Protein AF-A0AAW1FL44-F1 (afdb_monomer)

Radius of gyration: 31.73 Å; Cα contacts (8 Å, |Δi|>4): 118; chains: 1; bounding box: 47×70×83 Å

Solvent-accessible surface area (backbone atoms only — not comparable to full-atom values): 8875 Å² total; per-residue (Å²): 137,84,84,87,88,84,77,98,83,72,97,82,80,86,84,83,75,79,86,70,78,78,78,78,77,83,81,80,79,75,78,84,85,81,48,75,46,76,45,41,28,79,46,93,79,66,81,50,64,52,93,60,90,83,68,63,64,82,77,50,65,96,47,90,82,40,73,48,77,47,72,50,82,70,91,52,96,83,76,78,91,78,74,42,70,39,76,49,72,43,97,72,84,62,46,29,29,55,53,24,52,86,59,38,71,49,81,88,64,74,61,61,53,81,68,75,81,76,78,80,83,75,85,125

Mean predicted aligned error: 15.85 Å

Structure (mmCIF, N/CA/C/O backbone):
data_AF-A0AAW1FL44-F1
#
_entry.id   AF-A0AAW1FL44-F1
#
loop_
_atom_site.group_PDB
_atom_site.id
_atom_site.type_symbol
_atom_site.label_atom_id
_atom_site.label_alt_id
_atom_site.label_comp_id
_atom_site.label_asym_id
_atom_site.label_entity_id
_atom_site.label_seq_id
_atom_site.pdbx_PDB_ins_code
_atom_site.Cartn_x
_atom_site.Cartn_y
_atom_site.Cartn_z
_atom_site.occupancy
_atom_site.B_iso_or_equiv
_atom_site.auth_seq_id
_atom_site.auth_comp_id
_atom_site.auth_asym_id
_atom_site.auth_atom_id
_atom_site.pdbx_PDB_model_num
ATOM 1 N N . MET A 1 1 ? -8.342 30.754 52.201 1.00 41.72 1 MET A N 1
ATOM 2 C CA . MET A 1 1 ? -8.335 31.296 53.575 1.00 41.72 1 MET A CA 1
ATOM 3 C C . MET A 1 1 ? -7.553 32.596 53.510 1.00 41.72 1 MET A C 1
ATOM 5 O O . MET A 1 1 ? -6.404 32.548 53.097 1.00 41.72 1 MET A O 1
ATOM 9 N N . VAL A 1 2 ? -8.197 33.743 53.728 1.00 51.41 2 VAL A N 1
ATOM 10 C CA . VAL A 1 2 ? -7.518 35.050 53.755 1.00 51.41 2 VAL A CA 1
ATOM 11 C C . VAL A 1 2 ? -7.303 35.412 55.218 1.00 51.41 2 VAL A C 1
ATOM 13 O O . VAL A 1 2 ? -8.255 35.369 55.993 1.00 51.41 2 VAL A O 1
ATOM 16 N N . GLU A 1 3 ? -6.065 35.690 55.609 1.00 52.69 3 GLU A N 1
ATOM 17 C CA . GLU A 1 3 ? -5.737 36.113 56.971 1.00 52.69 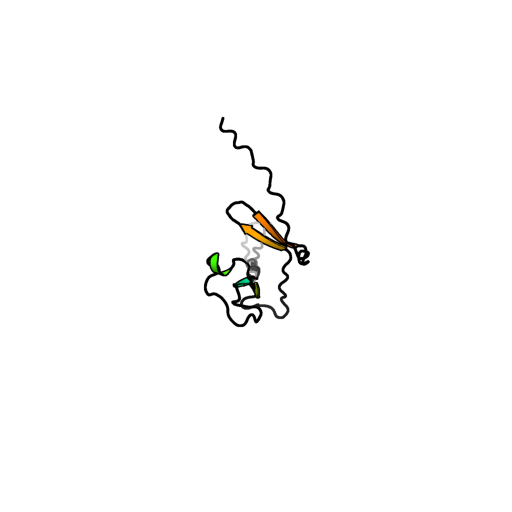3 GLU A CA 1
ATOM 18 C C . GLU A 1 3 ? -5.400 37.606 56.956 1.00 52.69 3 GLU A C 1
ATOM 20 O O . GLU A 1 3 ? -4.679 38.075 56.074 1.00 52.69 3 GLU A O 1
ATOM 25 N N . CYS A 1 4 ? -5.953 38.357 57.910 1.00 54.19 4 CYS A N 1
ATOM 26 C CA . CYS A 1 4 ? -5.738 39.794 58.042 1.00 54.19 4 CYS A CA 1
ATOM 27 C C . CYS A 1 4 ? -5.115 40.090 59.407 1.00 54.19 4 CYS A C 1
ATOM 29 O O . CYS A 1 4 ? -5.729 39.819 60.437 1.00 54.19 4 CYS A O 1
ATOM 31 N N . SER A 1 5 ? -3.941 40.719 59.415 1.00 61.09 5 SER A N 1
ATOM 32 C CA . SER A 1 5 ? -3.331 41.297 60.616 1.00 61.09 5 SER A CA 1
ATOM 33 C C . SER A 1 5 ? -3.029 42.776 60.384 1.00 61.09 5 SER A C 1
ATOM 35 O O . SER A 1 5 ? -2.436 43.125 59.363 1.00 61.09 5 SER A O 1
ATOM 37 N N . SER A 1 6 ? -3.401 43.641 61.330 1.00 52.72 6 SER A N 1
ATOM 38 C CA . SER A 1 6 ? -3.115 45.081 61.287 1.00 52.72 6 SER A CA 1
ATOM 39 C C . SER A 1 6 ? -2.123 45.483 62.377 1.00 52.72 6 SER A C 1
ATOM 41 O O . SER A 1 6 ? -2.343 45.167 63.546 1.00 52.72 6 SER A O 1
ATOM 43 N N . SER A 1 7 ? -1.097 46.255 62.018 1.00 55.72 7 SER A N 1
ATOM 44 C CA . SER A 1 7 ? -0.209 46.922 62.979 1.00 55.72 7 SER A CA 1
ATOM 45 C C . SER A 1 7 ? -0.672 48.369 63.206 1.00 55.72 7 SER A C 1
ATOM 47 O O . SER A 1 7 ? -0.927 49.075 62.227 1.00 55.72 7 SER A O 1
ATOM 49 N N . PRO A 1 8 ? -0.780 48.858 64.457 1.00 54.88 8 PRO A N 1
ATOM 50 C CA . PRO A 1 8 ? -1.166 50.239 64.726 1.00 54.88 8 PRO A CA 1
ATOM 51 C C . PRO A 1 8 ? 0.044 51.160 64.530 1.00 54.88 8 PRO A C 1
ATOM 53 O O . PRO A 1 8 ? 0.860 51.330 65.431 1.00 54.88 8 PRO A O 1
ATOM 56 N N . GLY A 1 9 ? 0.191 51.731 63.334 1.00 57.19 9 GLY A N 1
ATOM 57 C CA . GLY A 1 9 ? 1.333 52.605 63.063 1.00 57.19 9 GLY A CA 1
ATOM 58 C C . GLY A 1 9 ? 1.435 53.191 61.659 1.00 57.19 9 GLY A C 1
ATOM 59 O O . GLY A 1 9 ? 2.545 53.285 61.162 1.00 57.19 9 GLY A O 1
ATOM 60 N N . SER A 1 10 ? 0.322 53.537 61.006 1.00 53.56 10 SER A N 1
ATOM 61 C CA . SER A 1 10 ? 0.232 54.573 59.955 1.00 53.56 10 SER A CA 1
ATOM 62 C C . SER A 1 10 ? -1.185 54.565 59.360 1.00 53.56 10 SER A C 1
ATOM 64 O O . SER A 1 10 ? -1.691 53.488 59.032 1.00 53.56 10 SER A O 1
ATOM 66 N N . PRO A 1 11 ? -1.861 55.716 59.207 1.00 57.00 11 PRO A N 1
ATOM 67 C CA . PRO A 1 11 ? -3.095 55.779 58.441 1.00 57.00 11 PRO A CA 1
ATOM 68 C C . PRO A 1 11 ? -2.784 55.622 56.945 1.00 57.00 11 PRO A C 1
ATOM 70 O O . PRO A 1 11 ? -2.235 56.531 56.330 1.00 57.00 11 PRO A O 1
ATOM 73 N N . GLY A 1 12 ? -3.187 54.493 56.351 1.00 57.81 12 GLY A N 1
ATOM 74 C CA . GLY A 1 12 ? -3.543 54.494 54.928 1.00 57.81 12 GLY A CA 1
ATOM 75 C C . GLY A 1 12 ? -2.927 53.467 53.981 1.00 57.81 12 GLY A C 1
ATOM 76 O O . GLY A 1 12 ? -2.971 53.727 52.786 1.00 57.81 12 GLY A O 1
ATOM 77 N N . GLU A 1 13 ? -2.430 52.305 54.414 1.00 50.31 13 GLU A N 1
ATOM 78 C CA . GLU A 1 13 ? -2.180 51.224 53.443 1.00 50.31 13 GLU A CA 1
ATOM 79 C C . GLU A 1 13 ? -2.411 49.830 54.042 1.00 50.31 13 GLU A C 1
ATOM 81 O O . GLU A 1 13 ? -1.611 49.316 54.820 1.00 50.31 13 GLU A O 1
ATOM 86 N N . VAL A 1 14 ? -3.543 49.212 53.688 1.00 57.47 14 VAL A N 1
ATOM 87 C CA . VAL A 1 14 ? -3.853 47.810 54.001 1.00 57.47 14 VAL A CA 1
ATOM 88 C C . VAL A 1 14 ? -3.590 46.996 52.740 1.00 57.47 14 VAL A C 1
ATOM 90 O O . VAL A 1 14 ? -4.359 47.055 51.781 1.00 57.47 14 VAL A O 1
ATOM 93 N N . LYS A 1 15 ? -2.490 46.241 52.720 1.00 52.66 15 LYS A N 1
ATOM 94 C CA . LYS A 1 15 ? -2.115 45.407 51.575 1.00 52.66 15 LYS A CA 1
ATOM 95 C C . LYS A 1 15 ? -2.739 44.018 51.709 1.00 52.66 15 LYS A C 1
ATOM 97 O O . LYS A 1 15 ? -2.281 43.201 52.504 1.00 52.66 15 LYS A O 1
ATOM 102 N N . LEU A 1 16 ? -3.785 43.743 50.927 1.00 55.81 16 LEU A N 1
ATOM 103 C CA . LEU A 1 16 ? -4.404 42.417 50.868 1.00 55.81 16 LEU A CA 1
ATOM 104 C C . LEU A 1 16 ? -3.526 41.471 50.034 1.00 55.81 16 LEU A C 1
ATOM 106 O O . LEU A 1 16 ? -3.404 41.635 48.821 1.00 55.81 16 LEU A O 1
ATOM 110 N N . HIS A 1 17 ? -2.929 40.464 50.669 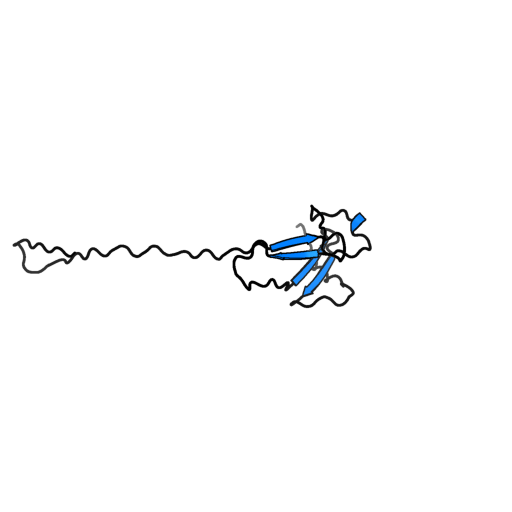1.00 55.09 17 HIS A N 1
ATOM 111 C CA . HIS A 1 17 ? -2.266 39.372 49.958 1.00 55.09 17 HIS A CA 1
ATOM 112 C C . HIS A 1 17 ? -3.265 38.233 49.725 1.00 55.09 17 HIS A C 1
ATOM 114 O O . HIS A 1 17 ? -3.560 37.444 50.621 1.00 55.09 17 HIS A O 1
ATOM 120 N N . VAL A 1 18 ? -3.796 38.140 48.504 1.00 61.75 18 VAL A N 1
ATOM 121 C CA . VAL A 1 18 ? -4.579 36.978 48.066 1.00 61.75 18 VAL A CA 1
ATOM 122 C C . VAL A 1 18 ? -3.600 35.892 47.627 1.00 61.75 18 VAL A C 1
ATOM 124 O O . VAL A 1 18 ? -2.958 36.011 46.586 1.00 61.75 18 VAL A O 1
ATOM 127 N N . MET A 1 19 ? -3.479 34.826 48.420 1.00 55.09 19 MET A N 1
ATOM 128 C CA . MET A 1 19 ? -2.796 33.599 47.997 1.00 55.09 19 MET A CA 1
ATOM 129 C C . MET A 1 19 ? -3.686 32.864 46.990 1.00 55.09 19 MET A C 1
ATOM 131 O O . MET A 1 19 ? -4.528 32.046 47.362 1.00 55.09 19 MET A O 1
ATOM 135 N N . GLY A 1 20 ? -3.552 33.217 45.711 1.00 61.50 20 GLY A N 1
ATOM 136 C CA . GLY A 1 20 ? -4.180 32.494 44.609 1.00 61.50 20 GLY A CA 1
ATOM 137 C C . GLY A 1 20 ? -3.504 31.138 44.408 1.00 61.50 20 GLY A C 1
ATOM 138 O O . GLY A 1 20 ? -2.278 31.053 44.377 1.00 61.50 20 GLY A O 1
ATOM 139 N N . GLN A 1 21 ? -4.301 30.077 44.282 1.00 65.00 21 GLN A N 1
ATOM 140 C CA . GLN A 1 21 ? -3.803 28.754 43.905 1.00 65.00 21 GLN A CA 1
ATOM 141 C C . GLN A 1 21 ? -3.127 28.836 42.519 1.00 65.00 21 GLN A C 1
ATOM 143 O O . GLN A 1 21 ? -3.660 29.536 41.651 1.00 65.00 21 GLN A O 1
ATOM 148 N N . PRO A 1 22 ? -1.983 28.159 42.284 1.00 71.06 22 PRO A N 1
ATOM 149 C CA . PRO A 1 22 ? -1.317 28.192 40.985 1.00 71.06 22 PRO A CA 1
ATOM 150 C C . PRO A 1 22 ? -2.272 27.742 39.868 1.00 71.06 22 PRO A C 1
ATOM 152 O O . PRO A 1 22 ? -3.059 26.815 40.097 1.00 71.06 22 PRO A O 1
ATOM 155 N N . PRO A 1 23 ? -2.228 28.368 38.675 1.00 70.94 23 PRO A N 1
ATOM 156 C CA . PRO A 1 23 ? -3.020 27.910 37.541 1.00 70.94 23 PRO A CA 1
ATOM 157 C C . PRO A 1 23 ? -2.685 26.440 37.236 1.00 70.94 23 PRO A C 1
ATOM 159 O O . PRO A 1 23 ? -1.512 26.059 37.330 1.00 70.94 23 PRO A O 1
ATOM 162 N N . PRO A 1 24 ? -3.685 25.599 36.905 1.00 70.31 24 PRO A N 1
ATOM 163 C CA . PRO A 1 24 ? -3.426 24.211 36.551 1.00 70.31 24 PRO A CA 1
ATOM 164 C C . PRO A 1 24 ? -2.455 24.159 35.363 1.00 70.31 24 PRO A C 1
ATOM 166 O O . PRO A 1 24 ? -2.530 25.017 34.476 1.00 70.31 24 PRO A O 1
ATOM 169 N N . PRO A 1 25 ? -1.521 23.192 35.346 1.00 74.69 25 PRO A N 1
ATOM 170 C CA . PRO A 1 25 ? -0.535 23.101 34.282 1.00 74.69 25 PRO A CA 1
ATOM 171 C C . PRO A 1 25 ? -1.233 22.929 32.923 1.00 74.69 25 PRO A C 1
ATOM 173 O O . PRO A 1 25 ? -2.282 22.280 32.852 1.00 74.69 25 PRO A O 1
ATOM 176 N N . PRO A 1 26 ? -0.669 23.496 31.842 1.00 68.19 26 PRO A N 1
ATOM 177 C CA . PRO A 1 26 ? -1.230 23.344 30.509 1.00 68.19 26 PRO A CA 1
ATOM 178 C C . PRO A 1 26 ? -1.258 21.859 30.141 1.00 68.19 26 PRO A C 1
ATOM 180 O O . PRO A 1 26 ? -0.234 21.176 30.150 1.00 68.19 26 PRO A O 1
ATOM 183 N N . VAL A 1 27 ? -2.449 21.349 29.829 1.00 64.25 27 VAL A N 1
ATOM 184 C CA . VAL A 1 27 ? -2.618 19.987 29.326 1.00 64.25 27 VAL A CA 1
ATOM 185 C C . VAL A 1 27 ? -2.142 19.987 27.877 1.00 64.25 27 VAL A C 1
ATOM 187 O O . VAL A 1 27 ? -2.850 20.435 26.980 1.00 64.25 27 VAL A O 1
ATOM 190 N N . HIS A 1 28 ? -0.916 19.527 27.640 1.00 61.62 28 HIS A N 1
ATOM 191 C CA . HIS A 1 28 ? -0.452 19.236 26.289 1.00 61.62 28 HIS A CA 1
ATOM 192 C C . HIS A 1 28 ? -1.133 17.954 25.809 1.00 61.62 28 HIS A C 1
ATOM 194 O O . HIS A 1 28 ? -0.763 16.852 26.207 1.00 61.62 28 HIS A O 1
ATOM 200 N N . SER A 1 29 ? -2.151 18.099 24.965 1.00 61.25 29 SER A N 1
ATOM 201 C CA . SER A 1 29 ? -2.726 16.986 24.216 1.00 61.25 29 SER A CA 1
ATOM 202 C C . SER A 1 29 ? -1.737 16.610 23.114 1.00 61.25 29 SER A C 1
ATOM 204 O O . SER A 1 29 ? -1.672 17.271 22.079 1.00 61.25 29 SER A O 1
ATOM 206 N N . THR A 1 30 ? -0.912 15.592 23.336 1.00 63.50 30 THR A N 1
ATOM 207 C CA . THR A 1 30 ? -0.132 14.992 22.250 1.00 63.50 30 THR A CA 1
ATOM 208 C C . THR A 1 30 ? -1.117 14.420 21.228 1.00 63.50 30 THR A C 1
ATOM 210 O O . THR A 1 30 ? -1.980 13.631 21.621 1.00 63.50 30 THR A O 1
ATOM 213 N N . PRO A 1 31 ? -1.048 14.801 19.939 1.00 64.75 31 PRO A N 1
ATOM 214 C CA . PRO A 1 31 ? -1.896 14.185 18.928 1.00 64.75 31 PRO A CA 1
ATOM 215 C C . PRO A 1 31 ? -1.593 12.684 18.878 1.00 64.75 31 PRO A C 1
ATOM 217 O O . PRO A 1 31 ? -0.428 12.283 18.845 1.00 64.75 31 PRO A O 1
ATOM 220 N N . ALA A 1 32 ? -2.640 11.859 18.920 1.00 71.12 32 ALA A N 1
ATOM 221 C CA . ALA A 1 32 ? -2.502 10.412 18.844 1.00 71.12 32 ALA A CA 1
ATOM 222 C C . ALA A 1 32 ? -1.842 10.035 17.508 1.00 71.12 32 ALA A C 1
ATOM 224 O O . ALA A 1 32 ? -2.343 10.380 16.437 1.00 71.12 32 ALA A O 1
ATOM 225 N N . ALA A 1 33 ? -0.694 9.363 17.577 1.00 78.44 33 ALA A N 1
ATOM 226 C CA . ALA A 1 33 ? -0.002 8.872 16.396 1.00 78.44 33 ALA A CA 1
ATOM 227 C C . ALA A 1 33 ? -0.674 7.585 15.908 1.00 78.44 33 ALA A C 1
ATOM 229 O O . ALA A 1 33 ? -0.903 6.662 16.687 1.00 78.44 33 ALA A O 1
ATOM 230 N N . VAL A 1 34 ? -0.965 7.524 14.612 1.00 86.69 34 VAL A N 1
ATOM 231 C CA . VAL A 1 34 ? -1.501 6.337 13.944 1.00 86.69 34 VAL A CA 1
ATOM 232 C C . VAL A 1 34 ? -0.363 5.649 13.206 1.00 86.69 34 VAL A C 1
ATOM 234 O O . VAL A 1 34 ? 0.397 6.306 12.494 1.00 86.69 34 VAL A O 1
ATOM 237 N N . THR A 1 35 ? -0.249 4.332 13.356 1.00 89.94 35 THR A N 1
ATOM 238 C CA . THR A 1 35 ? 0.761 3.549 12.640 1.00 89.94 35 THR A CA 1
ATOM 239 C C . THR A 1 35 ? 0.137 2.921 11.398 1.00 89.94 35 THR A C 1
ATOM 241 O O . THR A 1 35 ? -0.931 2.317 11.463 1.00 89.94 35 THR A O 1
ATOM 244 N N . VAL A 1 36 ? 0.806 3.066 10.255 1.00 91.94 36 VAL A N 1
ATOM 245 C CA . VAL A 1 36 ? 0.398 2.472 8.977 1.00 91.94 36 VAL A CA 1
ATOM 246 C C . VAL A 1 36 ? 1.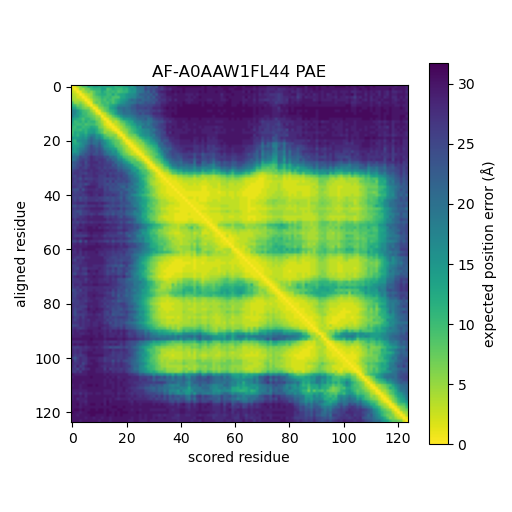437 1.434 8.577 1.00 91.94 36 VAL A C 1
ATOM 248 O O . VAL A 1 36 ? 2.638 1.702 8.639 1.00 91.94 36 VAL A O 1
ATOM 251 N N . LEU A 1 37 ? 0.977 0.259 8.163 1.00 92.56 37 LEU A N 1
ATOM 252 C CA . LEU A 1 37 ? 1.811 -0.833 7.684 1.00 92.56 37 LEU A CA 1
ATOM 253 C C . LEU A 1 37 ? 1.621 -1.020 6.184 1.00 92.56 37 LEU A C 1
ATOM 255 O O . LEU A 1 37 ? 0.496 -1.029 5.692 1.00 92.56 37 LEU A O 1
ATOM 259 N N . LEU A 1 38 ? 2.730 -1.220 5.475 1.00 93.44 38 LEU A N 1
ATOM 260 C CA . LEU A 1 38 ? 2.741 -1.619 4.074 1.00 93.44 38 LEU A CA 1
ATOM 261 C C . LEU A 1 38 ? 3.373 -3.004 3.961 1.00 93.44 38 LEU A C 1
ATOM 263 O O . LEU A 1 38 ? 4.462 -3.234 4.490 1.00 93.44 38 LEU A O 1
ATOM 267 N N . ARG A 1 39 ? 2.697 -3.927 3.273 1.00 94.38 39 ARG A N 1
ATOM 268 C CA . ARG A 1 39 ? 3.158 -5.310 3.086 1.00 94.38 39 ARG A CA 1
ATOM 269 C C . ARG A 1 39 ? 3.021 -5.722 1.631 1.00 94.38 39 ARG A C 1
ATOM 271 O O . ARG A 1 39 ? 2.081 -5.314 0.955 1.00 94.38 39 ARG A O 1
ATOM 278 N N . ILE A 1 40 ? 3.937 -6.564 1.164 1.00 94.31 40 ILE A N 1
ATOM 279 C CA . ILE A 1 40 ? 3.871 -7.139 -0.181 1.00 94.31 40 ILE A CA 1
ATOM 280 C C . ILE A 1 40 ? 3.323 -8.557 -0.055 1.00 94.31 40 ILE A C 1
ATOM 282 O O . ILE A 1 40 ? 3.940 -9.403 0.598 1.00 94.31 40 ILE A O 1
ATOM 286 N N . ALA A 1 41 ? 2.157 -8.798 -0.642 1.00 95.44 41 ALA A N 1
ATOM 287 C CA . ALA A 1 41 ? 1.532 -10.109 -0.676 1.00 95.44 41 ALA A CA 1
ATOM 288 C C . ALA A 1 41 ? 2.208 -11.007 -1.718 1.00 95.44 41 ALA A C 1
ATOM 290 O O . ALA A 1 41 ? 2.741 -10.537 -2.727 1.00 95.44 41 ALA A O 1
ATOM 291 N N . THR A 1 42 ? 2.190 -12.312 -1.465 1.00 93.94 42 THR A N 1
ATOM 292 C CA . THR A 1 42 ? 2.761 -13.318 -2.374 1.00 93.94 42 THR A CA 1
ATOM 293 C C . THR A 1 42 ? 1.945 -13.494 -3.653 1.00 93.94 42 THR A C 1
ATOM 295 O O . THR A 1 42 ? 2.482 -13.931 -4.672 1.00 93.94 42 THR A O 1
ATOM 298 N N . ASP A 1 43 ? 0.656 -13.165 -3.594 1.00 93.81 43 ASP A N 1
ATOM 299 C CA . ASP A 1 43 ? -0.336 -13.350 -4.649 1.00 93.81 43 ASP A CA 1
ATOM 300 C C . ASP A 1 43 ? -1.601 -12.519 -4.352 1.00 93.81 43 ASP A C 1
ATOM 302 O O . ASP A 1 43 ? -1.690 -11.825 -3.335 1.00 93.81 43 ASP A O 1
ATOM 306 N N . GLU A 1 44 ? -2.587 -12.595 -5.246 1.00 94.88 44 GLU A N 1
ATOM 307 C CA . GLU A 1 44 ? -3.837 -11.828 -5.184 1.00 94.88 44 GLU A CA 1
ATOM 308 C C . GLU A 1 44 ? -4.766 -12.188 -4.013 1.00 94.88 44 GLU A C 1
ATOM 310 O O . GLU A 1 44 ? -5.745 -11.481 -3.785 1.00 94.88 44 GLU A O 1
ATOM 315 N N . SER A 1 45 ? -4.495 -13.267 -3.267 1.00 96.69 45 SER A N 1
ATOM 316 C CA . SER A 1 45 ? -5.324 -13.662 -2.121 1.00 96.69 45 SER A CA 1
ATOM 317 C C . SER A 1 45 ? -5.080 -12.823 -0.868 1.00 96.69 45 SER A C 1
ATOM 319 O O . SER A 1 45 ? -5.903 -12.867 0.045 1.00 96.69 45 SER A O 1
ATOM 321 N N . PHE A 1 46 ? -3.956 -12.096 -0.791 1.00 95.69 46 PHE A N 1
ATOM 322 C CA . PHE A 1 46 ? -3.533 -11.342 0.401 1.00 95.69 46 PHE A CA 1
ATOM 323 C C . PHE A 1 46 ? -3.476 -12.193 1.689 1.00 95.69 46 PHE A C 1
ATOM 325 O O . PHE A 1 46 ? -3.602 -11.680 2.798 1.00 95.69 46 PHE A O 1
ATOM 332 N N . THR A 1 47 ? -3.280 -13.511 1.563 1.00 96.69 47 THR A N 1
ATOM 333 C CA . THR A 1 47 ? -3.241 -14.429 2.718 1.00 96.69 47 THR A CA 1
ATOM 334 C C . THR A 1 47 ? -1.839 -14.625 3.291 1.00 96.69 47 THR A C 1
ATOM 336 O O . THR A 1 47 ? -1.686 -14.870 4.490 1.00 96.69 47 THR A O 1
ATOM 339 N N . SER A 1 48 ? -0.805 -14.481 2.461 1.00 95.94 48 SER A N 1
ATOM 340 C CA . SER A 1 48 ? 0.599 -14.529 2.867 1.00 95.94 48 SER A CA 1
ATOM 341 C C . SER A 1 48 ? 1.391 -13.349 2.324 1.00 95.94 48 SER A C 1
ATOM 343 O O . SER A 1 48 ? 1.099 -12.801 1.262 1.00 95.94 48 SER A O 1
ATOM 345 N N . PHE A 1 49 ? 2.421 -12.963 3.077 1.00 95.50 49 PHE A N 1
ATOM 346 C CA . PHE A 1 49 ? 3.211 -11.765 2.823 1.00 95.50 49 PHE A CA 1
ATOM 347 C C . PHE A 1 49 ? 4.701 -12.077 2.864 1.00 95.50 49 PHE A C 1
ATOM 349 O O . PHE A 1 49 ? 5.153 -12.910 3.654 1.00 95.50 49 PHE A O 1
ATOM 356 N N . HIS A 1 50 ? 5.468 -11.372 2.039 1.00 94.25 50 HIS A N 1
ATOM 357 C CA . HIS A 1 50 ? 6.919 -11.411 2.107 1.00 94.25 50 HIS A CA 1
ATOM 358 C C . HIS A 1 50 ? 7.420 -10.787 3.424 1.00 94.25 50 HIS A C 1
ATOM 360 O O . HIS A 1 50 ? 6.844 -9.798 3.884 1.00 94.25 50 HIS A O 1
ATOM 366 N N . PRO A 1 51 ? 8.481 -11.345 4.038 1.00 91.25 51 PRO A N 1
ATOM 367 C CA . PRO A 1 51 ? 9.007 -10.840 5.307 1.00 91.25 51 PRO A CA 1
ATOM 368 C C . PRO A 1 51 ? 9.697 -9.479 5.150 1.00 91.25 51 PRO A C 1
ATOM 370 O O . PRO A 1 51 ? 9.555 -8.620 6.012 1.00 91.25 51 PRO A O 1
ATOM 373 N N . GLU A 1 52 ? 10.383 -9.269 4.023 1.00 86.56 52 GLU A N 1
ATOM 374 C CA . GLU A 1 52 ? 11.065 -8.022 3.690 1.00 86.56 52 GLU A CA 1
ATOM 375 C C . GLU A 1 52 ? 10.336 -7.281 2.564 1.00 86.56 52 GLU A C 1
ATOM 377 O O . GLU A 1 52 ? 9.833 -7.890 1.618 1.00 86.56 52 GLU A O 1
ATOM 382 N N . ALA A 1 53 ? 10.375 -5.948 2.610 1.00 82.25 53 ALA A N 1
ATOM 383 C CA . ALA A 1 53 ? 9.898 -5.105 1.513 1.00 82.25 53 ALA A CA 1
ATOM 384 C C . ALA A 1 53 ? 10.861 -5.091 0.306 1.00 82.25 53 ALA A C 1
ATOM 386 O O . ALA A 1 53 ? 10.454 -4.812 -0.821 1.00 82.25 53 ALA A O 1
ATOM 387 N N . HIS A 1 54 ? 12.146 -5.395 0.523 1.00 86.44 54 HIS A N 1
ATOM 388 C CA . HIS A 1 54 ? 13.153 -5.437 -0.536 1.00 86.44 54 HIS A CA 1
ATOM 389 C C . HIS A 1 54 ? 13.132 -6.787 -1.249 1.00 86.44 54 HIS A C 1
ATOM 391 O O . HIS A 1 54 ? 13.836 -7.724 -0.870 1.00 86.44 54 HIS A O 1
ATOM 397 N N . LEU A 1 55 ? 12.328 -6.881 -2.304 1.00 88.69 55 LEU A N 1
ATOM 398 C CA . LEU A 1 55 ? 12.260 -8.085 -3.120 1.00 88.69 55 LEU A CA 1
ATOM 399 C C . LEU A 1 55 ? 13.292 -8.057 -4.252 1.00 88.69 55 LEU A C 1
ATOM 401 O O . LEU A 1 55 ? 13.487 -7.021 -4.894 1.00 88.69 55 LEU A O 1
ATOM 405 N N . PRO A 1 56 ? 13.951 -9.192 -4.542 1.00 87.12 56 PRO A N 1
ATOM 406 C CA . PRO A 1 56 ? 14.836 -9.284 -5.690 1.00 87.12 56 PRO A CA 1
ATOM 407 C C . PRO A 1 56 ? 14.053 -9.054 -6.987 1.00 87.12 56 PRO A C 1
ATOM 409 O O . PRO A 1 56 ? 12.971 -9.605 -7.192 1.00 87.12 56 PRO A O 1
ATOM 412 N N . LEU A 1 57 ? 14.642 -8.284 -7.906 1.00 82.88 57 LEU A N 1
ATOM 413 C CA . LEU A 1 57 ? 14.023 -7.923 -9.189 1.00 82.88 57 LEU A CA 1
ATOM 414 C C . LEU A 1 57 ? 13.583 -9.137 -10.020 1.00 82.88 57 LEU A C 1
ATOM 416 O O . LEU A 1 57 ? 12.636 -9.042 -10.796 1.00 82.88 57 LEU A O 1
ATOM 420 N N . SER A 1 58 ? 14.250 -10.282 -9.858 1.00 84.12 58 SER A N 1
ATOM 421 C CA . SER A 1 58 ? 13.888 -11.536 -10.523 1.00 84.12 58 SER A CA 1
ATOM 422 C C . SER A 1 58 ? 12.485 -12.029 -10.164 1.00 84.12 58 SER A C 1
ATOM 424 O O . SER A 1 58 ? 11.847 -12.648 -11.011 1.00 84.12 58 SER A O 1
ATOM 426 N N . LEU A 1 59 ? 11.990 -11.739 -8.955 1.00 83.00 59 LEU A N 1
ATOM 427 C CA . LEU A 1 59 ? 10.637 -12.111 -8.527 1.00 83.00 59 LEU A CA 1
ATOM 428 C C . LEU A 1 59 ? 9.562 -11.183 -9.101 1.00 83.00 59 LEU A C 1
ATOM 430 O O . LEU A 1 59 ? 8.438 -11.619 -9.318 1.00 83.00 59 LEU A O 1
ATOM 434 N N . LEU A 1 60 ? 9.910 -9.924 -9.376 1.00 82.56 60 LEU A N 1
ATOM 435 C CA . LEU A 1 60 ? 8.963 -8.899 -9.830 1.00 82.56 60 LEU A CA 1
ATOM 436 C C . LEU A 1 60 ? 8.873 -8.807 -11.359 1.00 82.56 60 LEU A C 1
ATOM 438 O O . LEU A 1 60 ? 7.937 -8.232 -11.910 1.00 82.56 60 LEU A O 1
ATOM 442 N N . ARG A 1 61 ? 9.862 -9.347 -12.079 1.00 81.88 61 ARG A N 1
ATOM 443 C CA . ARG A 1 61 ? 9.975 -9.164 -13.528 1.00 81.88 61 ARG A CA 1
ATOM 444 C C . ARG A 1 61 ? 8.788 -9.791 -14.268 1.00 81.88 61 ARG A C 1
ATOM 446 O O . ARG A 1 61 ? 8.635 -11.010 -14.287 1.00 81.88 61 ARG A O 1
ATOM 453 N N . GLY A 1 62 ? 7.998 -8.943 -14.930 1.00 82.31 62 GLY A N 1
ATOM 454 C CA . GLY A 1 62 ? 6.853 -9.362 -15.747 1.00 82.31 62 GLY A CA 1
ATOM 455 C C . GLY A 1 62 ? 5.688 -9.944 -14.944 1.00 82.31 62 GLY A C 1
ATOM 456 O O . GLY A 1 62 ? 4.838 -10.614 -15.524 1.00 82.31 62 GLY A O 1
ATOM 457 N N . ARG A 1 63 ? 5.660 -9.728 -13.624 1.00 85.81 63 ARG A N 1
ATOM 458 C CA . ARG A 1 63 ? 4.604 -10.205 -12.727 1.00 85.81 63 ARG A CA 1
ATOM 459 C C . ARG A 1 63 ? 3.936 -9.021 -12.026 1.00 85.81 63 ARG A C 1
ATOM 461 O O . ARG A 1 63 ? 4.620 -8.038 -11.740 1.00 85.81 63 ARG A O 1
ATOM 468 N 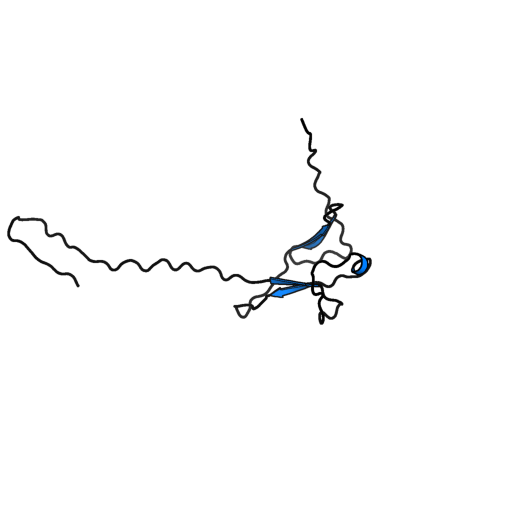N . PRO A 1 64 ? 2.625 -9.098 -11.746 1.00 88.12 64 PRO A N 1
ATOM 469 C CA . PRO A 1 64 ? 1.969 -8.113 -10.900 1.00 88.12 64 PRO A CA 1
ATOM 470 C C . PRO A 1 64 ? 2.548 -8.159 -9.482 1.00 88.12 64 PRO A C 1
ATOM 472 O O . PRO A 1 64 ? 2.969 -9.213 -9.002 1.00 88.12 64 PRO A O 1
ATOM 475 N N . VAL A 1 65 ? 2.557 -7.005 -8.818 1.00 89.50 65 VAL A N 1
ATOM 476 C CA . VAL A 1 65 ? 2.962 -6.868 -7.417 1.00 89.50 65 VAL A CA 1
ATOM 477 C C . VAL A 1 65 ? 1.726 -6.514 -6.608 1.00 89.50 65 VAL A C 1
ATOM 479 O O . VAL A 1 65 ? 1.067 -5.516 -6.893 1.00 89.50 65 VAL A O 1
ATOM 482 N N . TYR A 1 66 ? 1.418 -7.328 -5.604 1.00 92.31 66 TYR A N 1
ATOM 483 C CA . TYR A 1 66 ? 0.257 -7.139 -4.741 1.00 92.31 66 TYR A CA 1
ATOM 484 C C . TYR A 1 66 ? 0.709 -6.464 -3.448 1.00 92.31 66 TYR A C 1
ATOM 486 O O . TYR A 1 66 ? 1.541 -7.003 -2.721 1.00 92.31 66 TYR A O 1
ATOM 494 N N . VAL A 1 67 ? 0.200 -5.263 -3.178 1.00 92.44 67 VAL A N 1
ATOM 495 C CA . VAL A 1 67 ? 0.589 -4.459 -2.012 1.00 92.44 67 VAL A CA 1
ATOM 496 C C . VAL A 1 67 ? -0.640 -4.182 -1.161 1.00 92.44 67 VAL A C 1
ATOM 498 O O . VAL A 1 67 ? -1.649 -3.696 -1.667 1.00 92.44 67 VAL A O 1
ATOM 501 N N . GLU A 1 68 ? -0.540 -4.474 0.130 1.00 94.06 68 GLU A N 1
ATOM 502 C CA . GLU A 1 68 ? -1.538 -4.122 1.135 1.00 94.06 68 GLU A CA 1
ATOM 503 C C . GLU A 1 68 ? -1.045 -2.928 1.955 1.00 94.06 68 GLU A C 1
ATOM 505 O O . GLU A 1 68 ? 0.128 -2.870 2.339 1.00 94.06 68 GLU A O 1
ATOM 510 N N . VAL A 1 69 ? -1.955 -1.998 2.249 1.00 93.25 69 VAL A N 1
ATOM 511 C CA . VAL A 1 69 ? -1.729 -0.904 3.196 1.00 93.25 69 VAL A CA 1
ATOM 512 C C . VAL A 1 69 ? -2.814 -0.959 4.266 1.00 93.25 69 VAL A C 1
ATOM 514 O O . VAL A 1 69 ? -4.001 -0.934 3.943 1.00 93.25 69 VAL A O 1
ATOM 517 N N . SER A 1 70 ? -2.418 -1.037 5.534 1.00 92.25 70 SER A N 1
ATOM 518 C CA . SER A 1 70 ? -3.335 -1.231 6.659 1.00 92.25 70 SER A CA 1
ATOM 519 C C . SER A 1 70 ? -2.958 -0.386 7.877 1.00 92.25 70 SER A C 1
ATOM 521 O O . SER A 1 70 ? -1.824 0.067 8.028 1.00 92.25 70 SER A O 1
ATOM 523 N N . LEU A 1 71 ? -3.939 -0.132 8.744 1.00 91.88 71 LEU A N 1
ATOM 524 C CA . LEU A 1 71 ? -3.737 0.525 10.035 1.00 91.88 71 LEU A CA 1
ATOM 525 C C . LEU A 1 71 ? -3.291 -0.515 11.064 1.00 91.88 71 LEU A C 1
ATOM 527 O O . LEU A 1 71 ? -3.966 -1.526 11.250 1.00 91.88 71 LEU A O 1
ATOM 531 N N . LEU A 1 72 ? -2.178 -0.249 11.742 1.00 89.25 72 LEU A N 1
ATOM 532 C CA . LEU A 1 72 ? -1.728 -1.026 12.893 1.00 89.25 72 LEU A CA 1
ATOM 533 C C . LEU A 1 72 ? -2.413 -0.494 14.150 1.00 89.25 72 LEU A C 1
ATOM 535 O O . LEU A 1 72 ? -2.289 0.692 14.454 1.00 89.25 72 LEU A O 1
ATOM 539 N N . ASP A 1 73 ? -3.119 -1.381 14.853 1.00 84.19 73 ASP A N 1
ATOM 540 C CA . ASP A 1 73 ? -3.751 -1.129 16.154 1.00 84.19 73 ASP A CA 1
ATOM 541 C C . ASP A 1 73 ? -4.522 0.207 16.223 1.00 84.19 73 ASP A C 1
ATOM 543 O O . ASP A 1 73 ? -4.177 1.087 17.015 1.00 84.19 73 ASP A O 1
ATOM 547 N N . PRO A 1 74 ? -5.555 0.406 15.377 1.00 80.50 74 PRO A N 1
ATOM 548 C CA . PRO A 1 74 ? -6.299 1.658 15.343 1.00 80.50 74 PRO A CA 1
ATOM 549 C C . PRO A 1 74 ? -6.949 1.938 16.704 1.00 80.50 74 PRO A C 1
ATOM 551 O O . PRO A 1 74 ? -7.801 1.184 17.172 1.00 80.50 74 PRO A O 1
ATOM 554 N N . THR A 1 75 ? -6.559 3.050 17.326 1.00 78.69 75 THR A N 1
ATOM 555 C CA . THR A 1 75 ? -7.019 3.447 18.666 1.00 78.69 75 THR A CA 1
ATOM 556 C C . THR A 1 75 ? -8.490 3.868 18.695 1.00 78.69 75 THR A C 1
ATOM 558 O O . THR A 1 75 ? -9.130 3.795 19.740 1.00 78.69 75 THR A O 1
ATOM 561 N N . GLU A 1 76 ? -9.033 4.297 17.550 1.00 81.19 76 GLU A N 1
ATOM 562 C CA . GLU A 1 76 ? -10.372 4.875 17.430 1.00 81.19 76 GLU A CA 1
ATOM 563 C C . GLU A 1 76 ? -11.291 4.010 16.547 1.00 81.19 76 GLU A C 1
ATOM 565 O O . GLU A 1 76 ? -10.956 3.731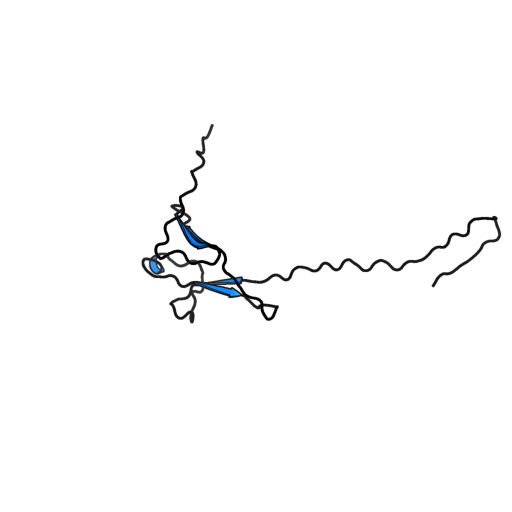 15.386 1.00 81.19 76 GLU A O 1
ATOM 570 N N . PRO A 1 77 ? -12.479 3.613 17.042 1.00 79.06 77 PRO A N 1
ATOM 571 C CA . PRO A 1 77 ? -13.463 2.904 16.238 1.00 79.06 77 PRO A CA 1
ATOM 572 C C . PRO A 1 77 ? -14.041 3.848 15.174 1.00 79.06 77 PRO A C 1
ATOM 574 O O . PRO A 1 77 ? -14.673 4.853 15.488 1.00 79.06 77 PRO A O 1
ATOM 577 N N . GLY A 1 78 ? -13.835 3.517 13.899 1.00 83.38 78 GLY A N 1
ATOM 578 C CA . GLY A 1 78 ? -14.288 4.327 12.761 1.00 83.38 78 GLY A CA 1
ATOM 579 C C . GLY A 1 78 ? -13.174 5.080 12.034 1.00 83.38 78 GLY A C 1
ATOM 580 O O . GLY A 1 78 ? -13.454 5.766 11.053 1.00 83.38 78 GLY A O 1
ATOM 581 N N . LE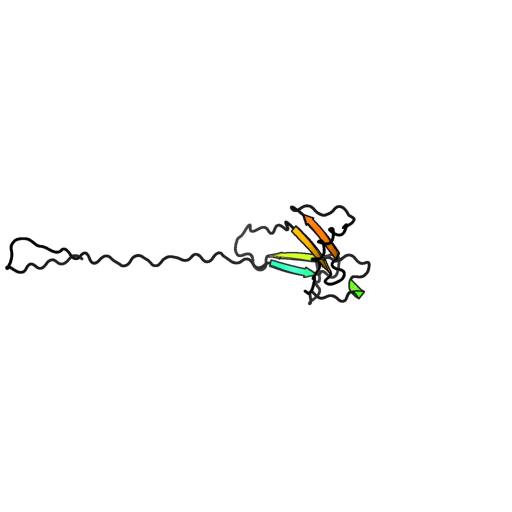U A 1 79 ? -11.918 4.931 12.462 1.00 87.38 79 LEU A N 1
ATOM 582 C CA . LEU A 1 79 ? -10.777 5.394 11.680 1.00 87.38 79 LEU A CA 1
ATOM 583 C C . LEU A 1 79 ? -10.724 4.643 10.339 1.00 87.38 79 LEU A C 1
ATOM 585 O O . LEU A 1 79 ? -10.709 3.413 10.305 1.00 87.38 79 LEU A O 1
ATOM 589 N N . VAL A 1 80 ? -10.676 5.389 9.234 1.00 88.56 80 VAL A N 1
ATOM 590 C CA . VAL A 1 80 ? -10.560 4.840 7.877 1.00 88.56 80 VAL A CA 1
ATOM 591 C C . VAL A 1 80 ? -9.256 5.318 7.256 1.00 88.56 80 VAL A C 1
ATOM 593 O O . VAL A 1 80 ? -8.911 6.496 7.342 1.00 88.56 80 VAL A O 1
ATOM 596 N N . LEU A 1 81 ? -8.538 4.400 6.610 1.00 90.56 81 LEU A N 1
ATOM 597 C CA . LEU A 1 81 ? -7.343 4.717 5.839 1.00 90.56 81 LEU A CA 1
ATOM 598 C C . LEU A 1 81 ? -7.720 5.009 4.385 1.00 90.56 81 LEU A C 1
ATOM 600 O O . LEU A 1 81 ? -8.334 4.172 3.726 1.00 90.56 81 LEU A O 1
ATOM 604 N N . LEU A 1 82 ? -7.313 6.174 3.880 1.00 91.38 82 LEU A N 1
ATOM 605 C CA . LEU A 1 82 ? -7.504 6.561 2.485 1.00 91.38 82 LEU A CA 1
ATOM 606 C C . LEU A 1 82 ? -6.148 6.767 1.806 1.00 91.38 82 LEU A C 1
ATOM 608 O O . LEU A 1 82 ? -5.342 7.591 2.241 1.00 91.38 82 LEU A O 1
ATOM 612 N N . VAL A 1 83 ? -5.908 6.043 0.713 1.00 91.62 83 VAL A N 1
ATOM 613 C CA . VAL A 1 83 ? -4.716 6.237 -0.120 1.00 91.62 83 VAL A CA 1
ATOM 614 C C . VAL A 1 83 ? -5.006 7.340 -1.130 1.00 91.62 83 VAL A C 1
ATOM 616 O O . VAL A 1 83 ? -5.676 7.117 -2.132 1.00 91.62 83 VAL A O 1
ATOM 619 N N . HIS A 1 84 ? -4.501 8.542 -0.861 1.00 92.44 84 HIS A N 1
ATOM 620 C CA . HIS A 1 84 ? -4.696 9.686 -1.750 1.00 92.44 84 HIS A CA 1
ATOM 621 C C . HIS A 1 84 ? -3.745 9.658 -2.955 1.00 92.44 84 HIS A C 1
ATOM 623 O O . HIS A 1 84 ? -4.170 9.846 -4.091 1.00 92.44 84 HIS A O 1
ATOM 629 N N . SER A 1 85 ? -2.455 9.412 -2.714 1.00 90.62 85 SER A N 1
ATOM 630 C CA . SER A 1 85 ? -1.425 9.404 -3.756 1.00 90.62 85 SER A CA 1
ATOM 631 C C . SER A 1 85 ? -0.468 8.235 -3.554 1.00 90.62 85 SER A C 1
ATOM 633 O O . SER A 1 85 ? 0.011 8.012 -2.443 1.00 90.62 85 SER A O 1
ATOM 635 N N . CYS A 1 86 ? -0.151 7.516 -4.629 1.00 90.31 86 CYS A N 1
ATOM 636 C CA . CYS A 1 86 ? 0.817 6.423 -4.631 1.00 90.31 86 CYS A CA 1
ATOM 637 C C . CYS A 1 86 ? 1.777 6.587 -5.816 1.00 90.31 86 CYS A C 1
ATOM 639 O O . CYS A 1 86 ? 1.345 6.628 -6.969 1.00 90.31 86 CYS A O 1
ATOM 641 N N . LEU A 1 87 ? 3.075 6.692 -5.519 1.00 89.44 87 LEU A N 1
ATOM 642 C CA . LEU A 1 87 ? 4.150 6.878 -6.490 1.00 89.44 87 LEU A CA 1
ATOM 643 C C . LEU A 1 87 ? 5.094 5.676 -6.432 1.00 89.44 87 LEU A C 1
ATOM 645 O O . LEU A 1 87 ? 5.679 5.397 -5.386 1.00 89.44 87 LEU A O 1
ATOM 649 N N . ALA A 1 88 ? 5.290 5.006 -7.560 1.00 86.81 88 ALA A N 1
ATOM 650 C CA . ALA A 1 88 ? 6.394 4.075 -7.742 1.00 86.81 88 ALA A CA 1
ATOM 651 C C . ALA A 1 88 ? 7.574 4.824 -8.360 1.00 86.81 88 ALA A C 1
ATOM 653 O O . ALA A 1 88 ? 7.375 5.627 -9.264 1.00 86.81 88 ALA A O 1
ATOM 654 N N . TYR A 1 89 ? 8.798 4.574 -7.902 1.00 85.81 89 TYR A N 1
ATOM 655 C CA . TYR A 1 89 ? 9.996 5.164 -8.498 1.00 85.81 89 TYR A CA 1
ATOM 656 C C . TYR A 1 89 ? 11.174 4.193 -8.447 1.00 85.81 89 TYR A C 1
ATOM 658 O O . TYR A 1 89 ? 11.277 3.366 -7.540 1.00 85.81 89 TYR A O 1
ATOM 666 N N . THR A 1 90 ? 12.076 4.295 -9.420 1.00 80.19 90 THR A N 1
ATOM 667 C CA . THR A 1 90 ? 13.359 3.586 -9.417 1.00 80.19 90 THR A CA 1
ATOM 668 C C . THR A 1 90 ? 14.496 4.553 -9.110 1.00 80.19 90 THR A C 1
ATOM 670 O O . THR A 1 90 ? 14.489 5.705 -9.539 1.00 80.19 90 THR A O 1
ATOM 673 N N . GLN A 1 91 ? 15.503 4.083 -8.371 1.00 76.88 91 GLN A N 1
ATOM 674 C CA . GLN A 1 91 ? 16.689 4.887 -8.039 1.00 76.88 91 GLN A CA 1
ATOM 675 C C . GLN A 1 91 ? 17.540 5.217 -9.285 1.00 76.88 91 GLN A C 1
ATOM 677 O O . GLN A 1 91 ? 18.242 6.221 -9.309 1.00 76.88 91 GLN A O 1
ATOM 682 N N . ALA A 1 92 ? 17.473 4.380 -10.327 1.00 68.06 92 ALA A N 1
ATOM 683 C CA . ALA A 1 92 ? 18.108 4.580 -11.627 1.00 68.06 92 ALA A CA 1
ATOM 684 C C . ALA A 1 92 ? 17.422 3.669 -12.667 1.00 68.06 92 ALA A C 1
ATOM 686 O O . ALA A 1 92 ? 17.216 2.490 -12.365 1.00 68.06 92 ALA A O 1
ATOM 687 N N . PRO A 1 93 ? 17.085 4.134 -13.883 1.00 60.00 93 PRO A N 1
ATOM 688 C CA . PRO A 1 93 ? 17.145 5.501 -14.395 1.00 60.00 93 PRO A CA 1
ATOM 689 C C . PRO A 1 93 ? 15.859 6.267 -14.031 1.00 60.00 93 PRO A C 1
ATOM 691 O O . PRO A 1 93 ? 14.925 6.230 -14.813 1.00 60.00 93 PRO A O 1
ATOM 694 N N . TYR A 1 94 ? 15.800 6.899 -12.847 1.00 69.69 94 TYR A N 1
ATOM 695 C CA . TYR A 1 94 ? 14.778 7.855 -12.352 1.00 69.69 94 TYR A CA 1
ATOM 696 C C . TYR A 1 94 ? 13.365 7.780 -12.958 1.00 69.69 94 TYR A C 1
ATOM 698 O O . TYR A 1 94 ? 12.740 8.803 -13.241 1.00 69.69 94 TYR A O 1
ATOM 706 N N . ALA A 1 95 ? 12.848 6.577 -13.176 1.00 79.38 95 ALA A N 1
ATOM 707 C CA . ALA A 1 95 ? 11.545 6.397 -13.776 1.00 79.38 95 ALA A CA 1
ATOM 708 C C . ALA A 1 95 ? 10.554 6.366 -12.625 1.00 79.38 95 ALA A C 1
ATOM 710 O O . ALA A 1 95 ? 10.759 5.636 -11.652 1.00 79.38 95 ALA A O 1
ATOM 711 N N . SER A 1 96 ? 9.523 7.199 -12.708 1.00 84.81 96 SER A N 1
ATOM 712 C CA . SER A 1 96 ? 8.504 7.278 -11.673 1.00 84.81 96 SER A CA 1
ATOM 713 C C . SER A 1 96 ? 7.121 7.197 -12.286 1.00 84.81 96 SER A C 1
ATOM 715 O O . SER A 1 96 ? 6.908 7.677 -13.390 1.00 84.81 96 SER A O 1
ATOM 717 N N . TRP A 1 97 ? 6.193 6.566 -11.585 1.00 85.88 97 TRP A N 1
ATOM 718 C CA . TRP A 1 97 ? 4.853 6.270 -12.060 1.00 85.88 97 TRP A CA 1
ATOM 719 C C . TRP A 1 97 ? 3.847 6.585 -10.979 1.00 85.88 97 TRP A C 1
ATOM 721 O O . TRP A 1 97 ? 3.993 6.161 -9.832 1.00 85.88 97 TRP A O 1
ATOM 731 N N . MET A 1 98 ? 2.795 7.289 -11.364 1.00 88.75 98 MET A N 1
ATOM 732 C CA . MET A 1 98 ? 1.675 7.559 -10.484 1.00 88.75 98 MET A CA 1
ATOM 733 C C . MET A 1 98 ? 0.695 6.387 -10.568 1.00 88.75 98 MET A C 1
ATOM 735 O O . MET A 1 98 ? 0.062 6.167 -11.598 1.00 88.75 98 MET A O 1
ATOM 739 N N . LEU A 1 99 ? 0.620 5.592 -9.504 1.00 88.00 99 LEU A N 1
ATOM 740 C CA . LEU A 1 99 ? -0.287 4.444 -9.416 1.00 88.00 99 LEU A CA 1
ATOM 741 C C . LEU A 1 99 ? -1.680 4.882 -8.960 1.00 88.00 99 LEU A C 1
ATOM 743 O O . LEU A 1 99 ? -2.686 4.398 -9.472 1.00 88.00 99 LEU A O 1
ATOM 747 N N . VAL A 1 100 ? -1.724 5.827 -8.018 1.00 90.56 100 VAL A N 1
ATOM 748 C CA . VAL A 1 100 ? -2.950 6.454 -7.514 1.00 90.56 100 VAL A CA 1
ATOM 749 C C . VAL A 1 100 ? -2.717 7.956 -7.415 1.00 90.56 100 VAL A C 1
ATOM 751 O O . VAL A 1 100 ? -1.672 8.382 -6.914 1.00 90.56 100 VAL A O 1
ATOM 754 N N . TYR A 1 101 ? -3.681 8.748 -7.870 1.00 90.12 101 TYR A N 1
ATOM 755 C CA . TYR A 1 101 ? -3.696 10.199 -7.714 1.00 90.12 101 TYR A CA 1
ATOM 756 C C . TYR A 1 101 ? -5.088 10.668 -7.339 1.00 90.12 101 TYR A C 1
ATOM 758 O O . TYR A 1 101 ? -6.050 10.288 -8.001 1.00 90.12 101 TYR A O 1
ATOM 766 N N . ASP A 1 102 ? -5.182 11.492 -6.297 1.00 89.75 102 ASP A N 1
ATOM 767 C CA . ASP A 1 102 ? -6.461 12.004 -5.795 1.00 89.75 102 ASP A CA 1
ATOM 768 C C . ASP A 1 102 ? -7.472 10.865 -5.536 1.00 89.75 102 ASP A C 1
ATOM 770 O O . ASP A 1 102 ? -8.638 10.902 -5.922 1.00 89.75 102 ASP A O 1
ATOM 774 N N . GLY A 1 103 ? -6.969 9.757 -4.976 1.00 88.44 103 GLY A N 1
ATOM 775 C CA . GLY A 1 103 ? -7.738 8.537 -4.711 1.00 88.44 103 GLY A CA 1
ATOM 776 C C . GLY A 1 103 ? -8.130 7.715 -5.947 1.00 88.44 103 GLY A C 1
ATOM 777 O O . GLY A 1 103 ? -8.728 6.650 -5.796 1.00 88.44 103 GLY A O 1
ATOM 778 N N . CYS A 1 104 ? -7.789 8.153 -7.160 1.00 88.94 104 CYS A N 1
ATOM 779 C CA . CYS A 1 104 ? -8.138 7.471 -8.405 1.00 88.94 104 CYS A CA 1
ATOM 780 C C . CYS A 1 104 ? -6.974 6.606 -8.930 1.00 88.94 104 CYS A C 1
ATOM 782 O O . CYS A 1 104 ? -5.842 7.096 -8.997 1.00 88.94 104 CYS A O 1
ATOM 784 N N . PRO A 1 105 ? -7.215 5.344 -9.343 1.00 88.38 105 PRO A N 1
ATOM 785 C CA . PRO A 1 105 ? -6.185 4.502 -9.950 1.00 88.38 105 PRO A CA 1
ATOM 786 C C . PRO A 1 105 ? -5.794 5.022 -11.340 1.00 88.38 105 PRO A C 1
ATOM 788 O O . PRO A 1 105 ? -6.645 5.495 -12.099 1.00 88.38 105 PRO A O 1
ATOM 791 N N . SER A 1 106 ? -4.513 4.913 -11.699 1.00 82.19 106 SER A N 1
ATOM 792 C CA . SER A 1 106 ? -4.064 5.267 -13.046 1.00 82.19 106 SER A CA 1
ATOM 793 C C . SER A 1 106 ? -4.625 4.310 -14.100 1.00 82.19 106 SER A C 1
ATOM 795 O O . SER A 1 106 ? -4.902 3.134 -13.850 1.00 82.19 106 SER A O 1
ATOM 797 N N . ARG A 1 107 ? -4.867 4.844 -15.301 1.00 71.81 107 ARG A N 1
ATOM 798 C CA . ARG A 1 107 ? -5.563 4.141 -16.381 1.00 71.81 107 ARG A CA 1
ATOM 799 C C . ARG A 1 107 ? -4.646 3.108 -17.040 1.00 71.81 107 ARG A C 1
ATOM 801 O O . ARG A 1 107 ? -4.124 3.388 -18.104 1.00 71.81 107 ARG A O 1
ATOM 808 N N . GLY A 1 108 ? -4.506 1.931 -16.429 1.00 59.41 108 GLY A N 1
ATOM 809 C CA . GLY A 1 108 ? -4.066 0.655 -17.031 1.00 59.41 108 GLY A CA 1
ATOM 810 C C . GLY A 1 108 ? -2.615 0.555 -17.517 1.00 59.41 108 GLY A C 1
ATOM 811 O O . GLY A 1 108 ? -1.955 -0.442 -17.246 1.00 59.41 108 GLY A O 1
ATOM 812 N N . ASP A 1 109 ? -2.104 1.590 -18.168 1.00 59.66 109 ASP A N 1
ATOM 813 C CA . ASP A 1 109 ? -0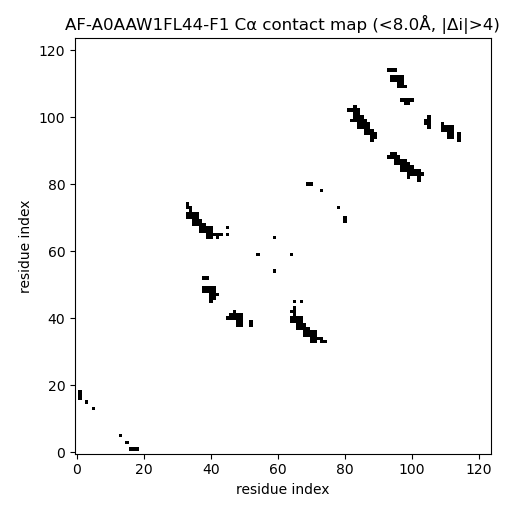.731 1.742 -18.608 1.00 59.66 109 ASP A CA 1
ATOM 814 C C . ASP A 1 109 ? -0.139 2.879 -17.786 1.00 59.66 109 ASP A C 1
ATOM 816 O O . ASP A 1 109 ? -0.412 4.058 -18.016 1.00 59.66 109 ASP A O 1
ATOM 820 N N . SER A 1 110 ? 0.618 2.532 -16.749 1.00 61.72 110 SER A N 1
ATOM 821 C CA . SER A 1 110 ? 1.363 3.520 -15.985 1.00 61.72 110 SER A CA 1
ATOM 822 C C . SER A 1 110 ? 2.391 4.163 -16.923 1.00 61.72 110 SER A C 1
ATOM 824 O O . SER A 1 110 ? 3.484 3.624 -17.115 1.00 61.72 110 SER A O 1
ATOM 826 N N . GLU A 1 111 ? 2.049 5.294 -17.539 1.00 58.97 111 GLU A N 1
ATOM 827 C CA . GLU A 1 111 ? 3.030 6.128 -18.226 1.00 58.97 111 GLU A CA 1
ATOM 828 C C . GLU A 1 111 ? 3.953 6.756 -17.175 1.00 58.97 111 GLU A C 1
ATOM 830 O O . GLU A 1 111 ? 3.475 7.239 -16.139 1.00 58.97 111 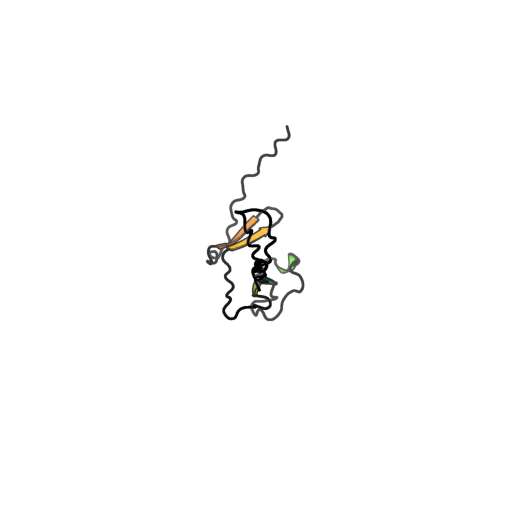GLU A O 1
ATOM 835 N N . PRO A 1 112 ? 5.280 6.705 -17.380 1.00 63.97 112 PRO A N 1
ATOM 836 C CA . PRO A 1 112 ? 6.203 7.345 -16.466 1.00 63.97 112 PRO A CA 1
ATOM 837 C C . PRO A 1 112 ? 5.948 8.852 -16.458 1.00 63.97 112 PRO A C 1
ATOM 839 O O . PRO A 1 112 ? 5.781 9.477 -17.505 1.00 63.97 112 PRO A O 1
ATOM 842 N N . LEU A 1 113 ? 5.940 9.444 -15.266 1.00 65.19 113 LEU A N 1
ATOM 843 C CA . LEU A 1 113 ? 5.967 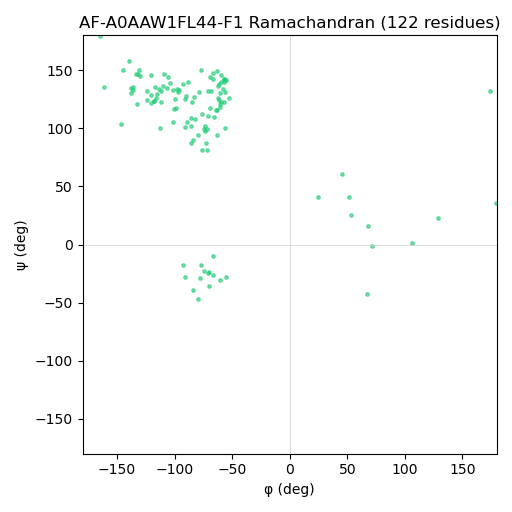10.890 -15.112 1.00 65.19 113 LEU A CA 1
ATOM 844 C C . LEU A 1 113 ? 7.196 11.443 -15.853 1.00 65.19 113 LEU A C 1
ATOM 846 O O . LEU A 1 113 ? 8.268 10.826 -15.801 1.00 65.19 113 LEU A O 1
ATOM 850 N N . PRO A 1 114 ? 7.068 12.604 -16.519 1.00 58.12 114 PRO A N 1
ATOM 851 C CA . PRO A 1 114 ? 8.201 13.244 -17.168 1.00 58.12 114 PRO A CA 1
ATOM 852 C C . PRO A 1 114 ? 9.317 13.482 -16.144 1.00 58.12 114 PRO A C 1
ATOM 854 O O . PRO A 1 114 ? 9.075 13.999 -15.052 1.00 58.12 114 PRO A O 1
ATOM 857 N N . SER A 1 115 ? 10.546 13.093 -16.494 1.00 56.62 115 SER A N 1
ATOM 858 C CA . SER A 1 115 ? 11.725 13.335 -15.661 1.00 56.62 115 SER A CA 1
ATOM 859 C C . SER A 1 115 ? 11.882 14.840 -15.407 1.00 56.62 115 SER A C 1
ATOM 861 O O . SER A 1 115 ? 11.792 15.609 -16.373 1.00 56.62 115 SER A O 1
ATOM 863 N N . PRO A 1 116 ? 12.144 15.290 -14.164 1.00 60.38 116 PRO A N 1
ATOM 864 C CA . PRO A 1 116 ? 12.455 16.693 -13.921 1.00 60.38 116 PRO A CA 1
ATOM 865 C C . PRO A 1 116 ? 13.674 17.095 -14.766 1.00 60.38 116 PRO A C 1
ATOM 867 O O . PRO A 1 116 ? 14.590 16.282 -14.927 1.00 60.38 116 PRO A O 1
ATOM 870 N N . PRO A 1 117 ? 13.712 18.319 -15.327 1.00 52.62 117 PRO A N 1
ATOM 871 C CA . PRO A 1 117 ? 14.890 18.785 -16.041 1.00 52.62 117 PRO A CA 1
ATOM 872 C C . PRO A 1 117 ? 16.087 18.711 -15.091 1.00 52.62 117 PRO A C 1
ATOM 874 O O . PRO A 1 117 ? 16.053 19.267 -13.992 1.00 52.62 117 PRO A O 1
ATOM 877 N N . HIS A 1 118 ? 17.124 17.978 -15.497 1.00 56.84 118 HIS A N 1
ATOM 878 C CA . HIS A 1 118 ? 18.372 17.899 -14.748 1.00 56.84 118 HIS A CA 1
ATOM 879 C C . HIS A 1 118 ? 18.875 19.329 -14.487 1.00 56.84 118 HIS A C 1
ATOM 881 O O . HIS A 1 118 ? 19.022 20.082 -15.455 1.00 56.84 118 HIS A O 1
ATOM 887 N N . PRO A 1 119 ? 19.157 19.739 -13.234 1.00 48.94 119 PRO A N 1
ATOM 888 C CA . PRO A 1 119 ? 19.936 20.943 -13.026 1.00 48.94 119 PRO A CA 1
ATOM 889 C C . PRO A 1 119 ? 21.311 20.668 -13.628 1.00 48.94 119 PRO A C 1
ATOM 891 O O . PRO A 1 119 ? 22.016 19.750 -13.206 1.00 48.94 119 PRO A O 1
ATOM 894 N N . GLU A 1 120 ? 21.656 21.420 -14.668 1.00 47.66 120 GLU A N 1
ATOM 895 C CA . GLU A 1 120 ? 22.994 21.441 -15.233 1.00 47.66 120 GLU A CA 1
ATOM 896 C C . GLU A 1 120 ? 23.951 21.819 -14.093 1.00 47.66 120 GLU A C 1
ATOM 898 O O . GLU A 1 120 ? 24.037 22.980 -13.690 1.00 47.66 120 GLU A O 1
ATOM 903 N N . VAL A 1 121 ? 24.622 20.828 -13.500 1.00 47.69 121 VAL A N 1
ATOM 904 C CA . VAL A 1 121 ? 25.689 21.070 -12.528 1.00 47.69 121 VAL A CA 1
ATOM 905 C C . VAL A 1 121 ? 26.877 21.596 -13.325 1.00 47.69 121 VAL A C 1
ATOM 907 O O . VAL A 1 121 ? 27.782 20.856 -13.709 1.00 47.69 121 VAL A O 1
ATOM 910 N N . ARG A 1 122 ? 26.844 22.896 -13.629 1.00 42.62 122 ARG A N 1
ATOM 911 C CA . ARG A 1 122 ? 28.007 23.641 -14.101 1.00 42.62 122 ARG A CA 1
ATOM 912 C C . ARG A 1 122 ? 28.939 23.798 -12.910 1.00 42.62 122 ARG A C 1
ATOM 914 O O . ARG A 1 122 ? 28.723 24.653 -12.056 1.00 42.62 122 ARG A O 1
ATOM 921 N N . TYR A 1 123 ? 29.959 22.951 -12.852 1.00 44.69 123 TYR A N 1
ATOM 922 C CA . TYR A 1 123 ? 31.153 23.251 -12.074 1.00 44.69 123 TYR A CA 1
ATOM 923 C C . TYR A 1 123 ? 31.827 24.465 -12.731 1.00 44.69 123 TYR A C 1
ATOM 925 O O . TYR A 1 123 ? 32.308 24.363 -13.862 1.00 44.69 123 TYR A O 1
ATOM 933 N N . LEU A 1 124 ? 31.777 25.616 -12.055 1.00 53.66 124 LEU A N 1
ATOM 934 C CA . LEU A 1 124 ? 32.708 26.728 -12.260 1.00 53.66 124 LEU A CA 1
ATOM 935 C C . LEU A 1 124 ? 33.874 26.568 -11.286 1.00 53.66 124 LEU A C 1
ATOM 937 O O . LEU A 1 124 ? 33.597 26.216 -10.115 1.00 53.66 124 LEU A O 1
#

Secondary structure (DSSP, 8-state):
-------SS-SS-------PPPPPPP---PPPPPEEEEEEESSTT-S-B-S-S---HHHHTTS--EEEEEEES-SSTT-------EEEE-SSS--EEEEEETTEEP-SS-PBPPPPPP------

Organism: Zoarces viviparus (NCBI:txid48416)

pLDDT: mean 75.74, std 15.95, range [41.72, 96.69]

Sequence (124 aa):
MVECSSSPGSPGEVKLHVMGQPPPPPVHSTPAAVTVLLRIATDESFTSFHPEAHLPLSLLRGRPVYVEVSLLDPTEPGLVLLVHSCLAYTQAPYASWMLVYDGCPSRGDSEPLPSPPHPEVRYL

Foldseek 3Di:
DWDADDDPDDPDDGDGDDPDDDDDDDPPPDPDDWDKDKFWAPDPVSPDTDPDPDDDVVSVPPDDIHMDIDTDPDPDPPDDDQDAWDKDFDPPPTWIFTQHHRSHGPDPDGDTDDDDPDDPPPDD

Nearest PDB structures (foldseek):
  5m1u-assembly1_A  TM=3.040E-01  e=8.950E+00  Escherichia coli K-12

InterPro domains:
  IPR001507 Zona pellucida domain [PS51034] (1-124)
  IPR042235 Zona pellucida, ZP-C domain [G3DSA:2.60.40.4100] (33-122)
  IPR051148 Zona Pellucida Domain Glycoprotein [PTHR23343] (2-118)
  IPR055355 ZP-C domain [PF00100] (34-112)